Protein AF-A0A959AAG6-F1 (afdb_monomer_lite)

pLDDT: mean 92.72, std 10.82, range [40.94, 98.12]

Structure (mmCIF, N/CA/C/O backbone):
data_AF-A0A959AAG6-F1
#
_entry.id   AF-A0A959AAG6-F1
#
loop_
_atom_site.group_PDB
_atom_site.id
_atom_site.type_symbol
_atom_site.label_atom_id
_atom_site.label_alt_id
_atom_site.label_comp_id
_atom_site.label_asym_id
_atom_site.label_entity_id
_atom_site.label_seq_id
_atom_site.pdbx_PDB_ins_code
_atom_site.Cartn_x
_atom_site.Cartn_y
_atom_site.Cartn_z
_atom_site.occupancy
_atom_site.B_iso_or_equiv
_atom_site.auth_seq_id
_atom_site.auth_comp_id
_atom_site.auth_asym_id
_atom_site.auth_atom_id
_atom_site.pdbx_PDB_model_num
ATOM 1 N N . MET A 1 1 ? 21.738 10.899 -14.653 1.00 40.94 1 MET A N 1
ATOM 2 C CA . MET A 1 1 ? 20.458 11.449 -14.157 1.00 40.94 1 MET A CA 1
ATOM 3 C C . MET A 1 1 ? 19.949 10.498 -13.088 1.00 40.94 1 MET A C 1
ATOM 5 O O . MET A 1 1 ? 19.958 9.306 -13.373 1.00 40.94 1 MET A O 1
ATOM 9 N N . PRO A 1 2 ? 19.590 10.939 -11.870 1.00 47.88 2 PRO A N 1
ATOM 10 C CA . PRO A 1 2 ? 18.927 10.055 -10.924 1.00 47.88 2 PRO A CA 1
ATOM 11 C C . PRO A 1 2 ? 17.605 9.605 -11.553 1.00 47.88 2 PRO A C 1
ATOM 13 O O . PRO A 1 2 ? 16.714 10.410 -11.798 1.00 47.88 2 PRO A O 1
ATOM 16 N N . HIS A 1 3 ? 17.596 8.321 -11.889 1.00 66.50 3 HIS A N 1
ATOM 17 C CA . HIS A 1 3 ? 16.542 7.471 -12.420 1.00 66.50 3 HIS A CA 1
ATOM 18 C C . HIS A 1 3 ? 15.127 7.873 -11.967 1.00 66.50 3 HIS A C 1
ATOM 20 O O . HIS A 1 3 ? 14.897 8.025 -10.768 1.00 66.50 3 HIS A O 1
ATOM 26 N N . LYS A 1 4 ? 14.182 8.024 -12.914 1.00 83.06 4 LYS A N 1
ATOM 27 C CA . LYS A 1 4 ? 12.746 8.328 -12.689 1.00 83.06 4 LYS A CA 1
ATOM 28 C C . LYS A 1 4 ? 12.162 7.466 -11.560 1.00 83.06 4 LYS A C 1
ATOM 30 O O . LYS A 1 4 ? 11.449 7.961 -10.689 1.00 83.06 4 LYS A O 1
ATOM 35 N N . LEU A 1 5 ? 12.585 6.203 -11.505 1.00 90.31 5 LEU A N 1
ATOM 36 C CA . LEU A 1 5 ? 12.285 5.267 -10.429 1.00 90.31 5 LEU A CA 1
ATOM 37 C C . LEU A 1 5 ? 12.695 5.756 -9.032 1.00 90.31 5 LEU A C 1
ATOM 39 O O . LEU A 1 5 ? 11.919 5.631 -8.092 1.00 90.31 5 LEU A O 1
ATOM 43 N N . THR A 1 6 ? 13.900 6.297 -8.860 1.00 91.44 6 THR A N 1
ATOM 44 C CA . THR A 1 6 ? 14.379 6.779 -7.556 1.00 91.44 6 THR A CA 1
ATOM 45 C C . THR A 1 6 ? 13.531 7.944 -7.056 1.00 91.44 6 THR A C 1
ATOM 47 O O . THR A 1 6 ? 13.165 7.964 -5.884 1.00 91.44 6 THR A O 1
ATOM 50 N N . GLN A 1 7 ? 13.182 8.884 -7.940 1.00 90.38 7 GLN A N 1
ATOM 51 C CA . GLN A 1 7 ? 12.317 10.014 -7.591 1.00 90.38 7 GLN A CA 1
ATOM 52 C C . GLN A 1 7 ? 10.919 9.540 -7.183 1.00 90.38 7 GLN A C 1
ATOM 54 O O . GLN A 1 7 ? 10.417 9.966 -6.145 1.00 90.38 7 GLN A O 1
ATOM 59 N N . LEU A 1 8 ? 10.340 8.595 -7.932 1.00 91.81 8 LEU A N 1
ATOM 60 C CA . LEU A 1 8 ? 9.060 7.976 -7.586 1.00 91.81 8 LEU A CA 1
ATOM 61 C C . LEU A 1 8 ? 9.125 7.261 -6.228 1.00 91.81 8 LEU A C 1
ATOM 63 O O . LEU A 1 8 ? 8.278 7.480 -5.369 1.00 91.81 8 LEU A O 1
ATOM 67 N N . LYS A 1 9 ? 10.153 6.435 -5.987 1.00 94.19 9 LYS A N 1
ATOM 68 C CA . LYS A 1 9 ? 10.310 5.721 -4.707 1.00 94.19 9 LYS A CA 1
ATOM 69 C C . LYS A 1 9 ? 10.359 6.681 -3.518 1.00 94.19 9 LYS A C 1
ATOM 71 O O . LYS A 1 9 ? 9.825 6.348 -2.465 1.00 94.19 9 LYS A O 1
ATOM 76 N N . VAL A 1 10 ? 11.019 7.831 -3.665 1.00 94.00 10 VAL A N 1
ATOM 77 C CA . VAL A 1 10 ? 11.093 8.854 -2.612 1.00 94.00 10 VAL A CA 1
ATOM 78 C C . VAL A 1 10 ? 9.740 9.537 -2.427 1.00 94.00 10 VAL A C 1
ATOM 80 O O . VAL A 1 10 ? 9.229 9.524 -1.309 1.00 94.00 10 VAL A O 1
ATOM 83 N N . SER A 1 11 ? 9.120 10.043 -3.500 1.00 93.25 11 SER A N 1
ATOM 84 C CA . SER A 1 11 ? 7.862 10.797 -3.388 1.00 93.25 11 SER A CA 1
ATOM 85 C C . SER A 1 11 ? 6.731 9.959 -2.791 1.00 93.25 11 SER A C 1
ATOM 87 O O . SER A 1 11 ? 5.993 10.428 -1.928 1.00 93.25 11 SER A O 1
ATOM 89 N N . ILE A 1 12 ? 6.628 8.686 -3.180 1.00 94.38 12 ILE A N 1
ATOM 90 C CA . ILE A 1 12 ? 5.609 7.780 -2.649 1.00 94.38 12 ILE A CA 1
ATOM 91 C C . ILE A 1 12 ? 5.855 7.478 -1.168 1.00 94.38 12 ILE A C 1
ATOM 93 O O . ILE A 1 12 ? 4.901 7.389 -0.398 1.00 94.38 12 ILE A O 1
ATOM 97 N N . LYS A 1 13 ? 7.114 7.330 -0.738 1.00 93.69 13 LYS A N 1
ATOM 98 C CA . LYS A 1 13 ? 7.435 7.110 0.682 1.00 93.69 13 LYS A CA 1
ATOM 99 C C . LYS A 1 13 ? 7.106 8.323 1.541 1.00 93.69 13 LYS A C 1
ATOM 101 O O . LYS A 1 13 ? 6.602 8.143 2.642 1.00 93.69 13 LYS A O 1
ATOM 106 N N . GLU A 1 14 ? 7.360 9.531 1.050 1.00 93.56 14 GLU A N 1
ATOM 107 C CA . GLU A 1 14 ? 6.945 10.763 1.732 1.00 93.56 14 GLU A CA 1
ATOM 108 C C . GLU A 1 14 ? 5.419 10.840 1.835 1.00 93.56 14 GLU A C 1
ATOM 110 O O . GLU A 1 14 ? 4.875 11.166 2.890 1.00 93.56 14 GLU A O 1
ATOM 115 N N . LEU A 1 15 ? 4.721 10.454 0.765 1.00 93.94 15 LEU A N 1
ATOM 116 C CA . LEU A 1 15 ? 3.267 10.442 0.730 1.00 93.94 15 LEU A CA 1
ATOM 117 C C . LEU A 1 15 ? 2.678 9.426 1.715 1.00 93.94 15 LEU A C 1
ATOM 119 O O . LEU A 1 15 ? 1.770 9.785 2.459 1.00 93.94 15 LEU A O 1
ATOM 123 N N . LEU A 1 16 ? 3.253 8.219 1.803 1.00 92.94 16 LEU A N 1
ATOM 124 C CA . LEU A 1 16 ? 2.842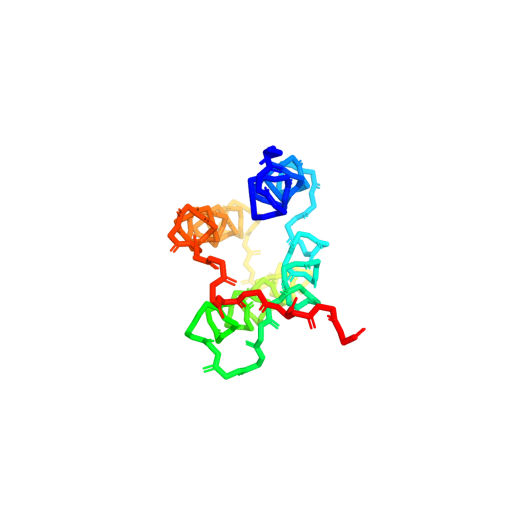 7.151 2.727 1.00 92.94 16 LEU A CA 1
ATOM 125 C C . LEU A 1 16 ? 2.805 7.587 4.196 1.00 92.94 16 LEU A C 1
ATOM 127 O O . LEU A 1 16 ? 1.977 7.081 4.947 1.00 92.94 16 LEU A O 1
ATOM 131 N N . VAL A 1 17 ? 3.685 8.506 4.607 1.00 89.00 17 VAL A N 1
ATOM 132 C CA . VAL A 1 17 ? 3.728 9.018 5.990 1.00 89.00 17 VAL A CA 1
ATOM 133 C C . VAL A 1 17 ? 2.469 9.820 6.331 1.00 89.00 17 VAL A C 1
ATOM 135 O O . VAL A 1 17 ? 2.054 9.852 7.485 1.00 89.00 17 VAL A O 1
ATOM 138 N N . SER A 1 18 ? 1.868 10.472 5.335 1.00 89.94 18 SER A N 1
ATOM 139 C CA . SER A 1 18 ? 0.730 11.377 5.528 1.00 89.94 18 SER A CA 1
ATOM 140 C C . SER A 1 18 ? -0.602 10.806 5.044 1.00 89.94 18 SER A C 1
ATOM 142 O O . SER A 1 18 ? -1.635 11.085 5.647 1.00 89.94 18 SER A O 1
ATOM 144 N N . ASP A 1 19 ? -0.587 10.022 3.965 1.00 94.00 19 ASP A N 1
ATOM 145 C CA . ASP A 1 19 ? -1.781 9.551 3.271 1.00 94.00 19 ASP A CA 1
ATOM 146 C C . ASP A 1 19 ? -1.484 8.256 2.490 1.00 94.00 19 ASP A C 1
ATOM 148 O O . ASP A 1 19 ? -0.967 8.265 1.366 1.00 94.00 19 ASP A O 1
ATOM 152 N N . LEU A 1 20 ? -1.825 7.119 3.105 1.00 94.44 20 LEU A N 1
ATOM 153 C CA . LEU A 1 20 ? -1.679 5.791 2.502 1.00 94.44 20 LEU A CA 1
ATOM 154 C C . LEU A 1 20 ? -2.502 5.648 1.217 1.00 94.44 20 LEU A C 1
ATOM 156 O O . LEU A 1 20 ? -2.023 5.071 0.242 1.00 94.44 20 LEU A O 1
ATOM 160 N N . GLU A 1 21 ? -3.736 6.149 1.201 1.00 94.69 21 GLU A N 1
ATOM 161 C CA . GLU A 1 21 ? -4.637 5.973 0.063 1.00 94.69 21 GLU A CA 1
ATOM 162 C C . GLU A 1 21 ? -4.113 6.739 -1.155 1.00 94.69 21 GLU A C 1
ATOM 164 O O . GLU A 1 21 ? -3.976 6.172 -2.243 1.00 94.69 21 GLU A O 1
ATOM 169 N N . LYS A 1 22 ? -3.703 7.993 -0.959 1.00 95.19 22 LYS A N 1
ATOM 170 C CA . LYS A 1 22 ? -3.106 8.806 -2.020 1.00 95.19 22 LYS A CA 1
ATOM 171 C C . LYS A 1 22 ? -1.785 8.220 -2.523 1.00 95.19 22 LYS A C 1
ATOM 173 O O . LYS A 1 22 ? -1.532 8.247 -3.728 1.00 95.19 22 LYS A O 1
ATOM 178 N N . AL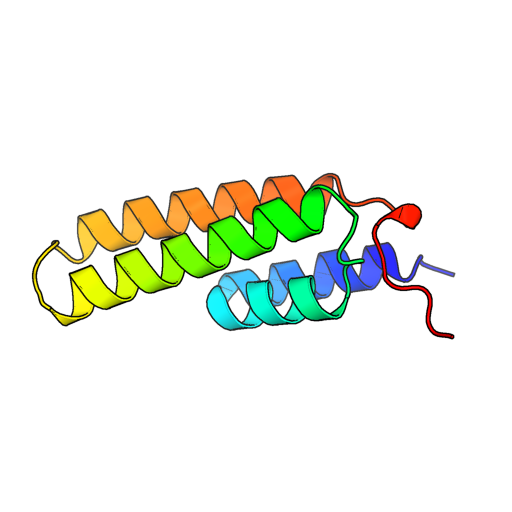A A 1 23 ? -0.964 7.652 -1.638 1.00 96.31 23 ALA A N 1
ATOM 179 C CA . ALA A 1 23 ? 0.265 6.963 -2.031 1.00 96.31 23 ALA A CA 1
ATOM 180 C C . ALA A 1 23 ? -0.006 5.743 -2.920 1.00 96.31 23 ALA A C 1
ATOM 182 O O . ALA A 1 23 ? 0.658 5.553 -3.940 1.00 96.31 23 ALA A O 1
ATOM 183 N N . LEU A 1 24 ? -1.014 4.945 -2.569 1.00 97.00 24 LEU A N 1
ATOM 184 C CA . LEU A 1 24 ? -1.422 3.783 -3.347 1.00 97.00 24 LEU A CA 1
ATOM 185 C C . LEU A 1 24 ? -1.979 4.164 -4.727 1.00 97.00 24 LEU A C 1
ATOM 187 O O . LEU A 1 24 ? -1.606 3.541 -5.721 1.00 97.00 24 LEU A O 1
ATOM 191 N N . TYR A 1 25 ? -2.824 5.198 -4.820 1.00 96.50 25 TYR A N 1
ATOM 192 C CA . TYR A 1 25 ? -3.307 5.686 -6.118 1.00 96.50 25 TYR A CA 1
ATOM 193 C C . TYR A 1 25 ? -2.167 6.213 -6.988 1.00 96.50 25 TYR A C 1
ATOM 195 O O . TYR A 1 25 ? -2.080 5.849 -8.158 1.00 96.50 25 TYR A O 1
ATOM 203 N N . SER A 1 26 ? -1.252 6.993 -6.411 1.00 95.12 26 SER A N 1
ATOM 204 C CA . SER A 1 26 ? -0.106 7.514 -7.153 1.00 95.12 26 SER A CA 1
ATOM 205 C C . SER A 1 26 ? 0.804 6.390 -7.669 1.00 95.12 26 SER A C 1
ATOM 207 O O . SER A 1 26 ? 1.247 6.443 -8.815 1.00 95.12 26 SER A O 1
ATOM 209 N N . LEU A 1 27 ? 1.027 5.324 -6.889 1.00 95.12 27 LEU A N 1
ATOM 210 C CA . LEU A 1 27 ? 1.725 4.129 -7.377 1.00 95.12 27 LEU A CA 1
ATOM 211 C C . LEU A 1 27 ? 0.981 3.462 -8.532 1.00 95.12 27 LEU A C 1
ATOM 213 O O . LEU A 1 27 ? 1.584 3.190 -9.566 1.00 95.12 27 LEU A O 1
ATOM 217 N N . LYS A 1 28 ? -0.323 3.222 -8.377 1.00 95.50 28 LYS A N 1
ATOM 218 C CA . LYS A 1 28 ? -1.159 2.604 -9.413 1.00 95.50 28 LYS A CA 1
ATOM 219 C C . LYS A 1 28 ? -1.079 3.364 -10.742 1.00 95.50 28 LYS A C 1
ATOM 221 O O . LYS A 1 28 ? -1.025 2.736 -11.791 1.00 95.50 28 LYS A O 1
ATOM 226 N N . GLU A 1 29 ? -1.050 4.694 -10.706 1.00 94.88 29 GLU A N 1
ATOM 227 C CA . GLU A 1 29 ? -0.956 5.548 -11.899 1.00 94.88 29 GLU A CA 1
ATOM 228 C C . GLU A 1 29 ? 0.421 5.520 -12.580 1.00 94.88 29 GLU A C 1
ATOM 230 O O . GLU A 1 29 ? 0.524 5.883 -13.747 1.00 94.88 29 GLU A O 1
ATOM 235 N N . ASN A 1 30 ? 1.474 5.095 -11.875 1.00 94.50 30 ASN A N 1
ATOM 236 C CA . ASN A 1 30 ? 2.846 5.058 -12.391 1.00 94.50 30 ASN A CA 1
ATOM 237 C C . ASN A 1 30 ? 3.331 3.641 -12.746 1.00 94.50 30 ASN A C 1
ATOM 239 O O . ASN A 1 30 ? 4.390 3.496 -13.360 1.00 94.50 30 ASN A O 1
ATOM 243 N N . LEU A 1 31 ? 2.590 2.600 -12.364 1.00 95.00 31 LEU A N 1
ATOM 244 C CA . LEU A 1 31 ? 2.937 1.199 -12.601 1.00 95.00 31 LEU A CA 1
ATOM 245 C C . LEU A 1 31 ? 2.202 0.635 -13.813 1.00 95.00 31 LEU A C 1
ATOM 247 O O . LEU A 1 31 ? 1.045 0.967 -14.072 1.00 95.00 31 LEU A O 1
ATOM 251 N N . ARG A 1 32 ? 2.862 -0.263 -14.546 1.00 94.94 32 ARG A N 1
ATOM 252 C CA . ARG A 1 32 ? 2.211 -0.962 -15.656 1.00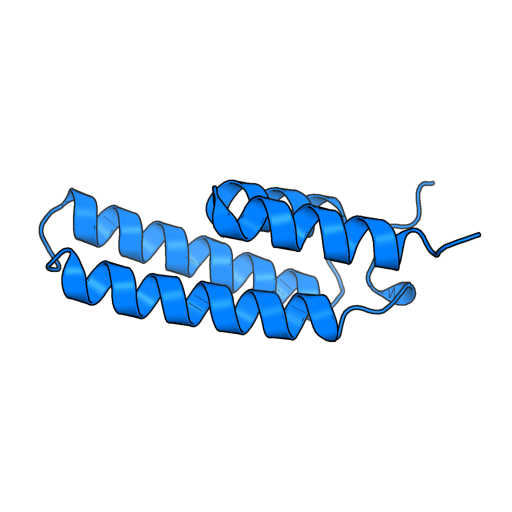 94.94 32 ARG A CA 1
ATOM 253 C C . ARG A 1 32 ? 1.144 -1.929 -15.128 1.00 94.94 32 ARG A C 1
ATOM 255 O O . ARG A 1 32 ? 1.440 -2.677 -14.200 1.00 94.94 32 ARG A O 1
ATOM 262 N N . PRO A 1 33 ? -0.041 -2.013 -15.755 1.00 95.19 33 PRO A N 1
ATOM 263 C CA . PRO A 1 33 ? -1.100 -2.926 -15.316 1.00 95.19 33 PRO A CA 1
ATOM 264 C C . PRO A 1 33 ? -0.750 -4.419 -15.368 1.00 95.19 33 PRO A C 1
ATOM 266 O O . PRO A 1 33 ? -1.465 -5.224 -14.789 1.00 95.19 33 PRO A O 1
ATOM 269 N N . ASP A 1 34 ? 0.299 -4.799 -16.100 1.00 93.75 34 ASP A N 1
ATOM 270 C CA . ASP A 1 34 ? 0.726 -6.186 -16.302 1.00 93.75 34 ASP A CA 1
ATOM 271 C C . ASP A 1 34 ? 1.882 -6.614 -15.376 1.00 93.75 34 ASP A C 1
ATOM 273 O O . ASP A 1 34 ? 2.427 -7.706 -15.544 1.00 93.75 34 ASP A O 1
ATOM 277 N N . CYS A 1 35 ? 2.304 -5.765 -14.429 1.00 94.62 35 CYS A N 1
ATOM 278 C CA . CYS A 1 35 ? 3.396 -6.079 -13.508 1.00 94.62 35 CYS A CA 1
ATOM 279 C C . CYS A 1 35 ? 2.875 -6.541 -12.137 1.00 94.62 35 CYS A C 1
ATOM 281 O O . CYS A 1 35 ? 1.883 -6.035 -11.622 1.00 94.62 35 CYS A O 1
ATOM 283 N N . ALA A 1 36 ? 3.601 -7.461 -11.493 1.00 95.50 36 ALA A N 1
ATOM 284 C CA . ALA A 1 36 ? 3.210 -8.002 -10.186 1.00 95.50 36 ALA A CA 1
ATOM 285 C C . ALA A 1 36 ? 3.081 -6.918 -9.100 1.00 95.50 36 ALA A C 1
ATOM 287 O O . ALA A 1 36 ? 2.255 -7.027 -8.199 1.00 95.50 36 ALA A O 1
ATOM 288 N N . ALA A 1 37 ? 3.877 -5.847 -9.189 1.00 96.06 37 ALA A N 1
ATOM 289 C CA . ALA A 1 37 ? 3.764 -4.733 -8.258 1.00 96.06 37 ALA A CA 1
ATOM 290 C C . ALA A 1 37 ? 2.409 -4.023 -8.377 1.00 96.06 37 ALA A C 1
ATOM 292 O O . ALA A 1 37 ? 1.864 -3.607 -7.362 1.00 96.06 37 ALA A O 1
ATOM 293 N N . PHE A 1 38 ? 1.843 -3.905 -9.581 1.00 96.81 38 PHE A N 1
ATOM 294 C CA . PHE A 1 38 ? 0.526 -3.306 -9.775 1.00 96.81 38 PHE A CA 1
ATOM 295 C C . PHE A 1 38 ? -0.557 -4.115 -9.056 1.00 96.81 38 PHE A C 1
ATOM 297 O O . PHE A 1 38 ? -1.345 -3.534 -8.310 1.00 96.81 38 PHE A O 1
ATOM 304 N N . ASP A 1 39 ? -0.542 -5.442 -9.194 1.00 96.62 39 ASP A N 1
ATOM 305 C CA . ASP A 1 39 ? -1.487 -6.332 -8.509 1.00 96.62 39 ASP A CA 1
ATOM 306 C C . ASP A 1 39 ? -1.417 -6.176 -6.981 1.00 96.62 39 ASP A C 1
ATOM 308 O O . ASP A 1 39 ? -2.446 -6.016 -6.319 1.00 96.62 39 ASP A O 1
ATOM 312 N N . GLU A 1 40 ? -0.209 -6.126 -6.414 1.00 96.88 40 GLU A N 1
ATOM 313 C CA . GLU A 1 40 ? 0.001 -5.902 -4.975 1.00 96.88 40 GLU A CA 1
ATOM 314 C C . GLU A 1 40 ? -0.555 -4.546 -4.502 1.00 96.88 40 GLU A C 1
ATOM 316 O O . GLU A 1 40 ? -1.139 -4.437 -3.415 1.00 96.88 40 GLU A O 1
ATOM 321 N N . ILE A 1 41 ? -0.432 -3.498 -5.325 1.00 97.31 41 ILE A N 1
ATOM 322 C CA . ILE A 1 41 ? -1.002 -2.177 -5.031 1.00 97.31 41 ILE A CA 1
ATOM 323 C C . ILE A 1 41 ? -2.531 -2.192 -5.100 1.00 97.31 41 ILE A C 1
ATOM 325 O O . ILE A 1 41 ? -3.176 -1.600 -4.230 1.00 97.31 41 ILE A O 1
ATOM 329 N N . ILE A 1 42 ? -3.133 -2.905 -6.056 1.00 97.75 42 ILE A N 1
ATOM 330 C CA . ILE A 1 42 ? -4.592 -3.082 -6.117 1.00 97.75 42 ILE A CA 1
ATOM 331 C C . ILE A 1 42 ? -5.104 -3.820 -4.876 1.00 97.75 42 ILE A C 1
ATOM 333 O O . ILE A 1 42 ? -6.040 -3.350 -4.224 1.00 97.75 42 ILE A O 1
ATOM 337 N N . ILE A 1 43 ? -4.456 -4.918 -4.485 1.00 97.38 43 ILE A N 1
ATOM 338 C CA . ILE A 1 43 ? -4.815 -5.670 -3.274 1.00 97.38 43 ILE A CA 1
ATOM 339 C C . ILE A 1 43 ? -4.700 -4.777 -2.033 1.00 97.38 43 ILE A C 1
ATOM 341 O O . ILE A 1 43 ? -5.584 -4.784 -1.169 1.00 97.38 43 ILE A O 1
ATOM 345 N N . SER A 1 44 ? -3.639 -3.974 -1.943 1.00 97.88 44 SER A N 1
ATOM 346 C CA . SER A 1 44 ? -3.431 -3.035 -0.839 1.00 97.88 44 SER A CA 1
ATOM 347 C C . SER A 1 44 ? -4.531 -1.970 -0.773 1.00 97.88 44 SER A C 1
ATOM 349 O O . SER A 1 44 ? -5.065 -1.729 0.309 1.00 97.88 44 SER A O 1
ATOM 351 N N . LEU A 1 45 ? -4.951 -1.401 -1.912 1.00 97.56 45 LEU A N 1
ATOM 352 C CA . LEU A 1 45 ? -6.090 -0.471 -1.994 1.00 97.56 45 LEU A CA 1
ATOM 353 C C . LEU A 1 45 ? -7.380 -1.105 -1.477 1.00 97.56 45 LEU A C 1
ATOM 355 O O . LEU A 1 45 ? -8.071 -0.538 -0.629 1.00 97.56 45 LEU A O 1
ATOM 359 N N . GLU A 1 46 ? -7.708 -2.305 -1.951 1.00 97.56 46 GLU A N 1
ATOM 360 C CA . GLU A 1 46 ? -8.920 -3.002 -1.526 1.00 97.56 46 GLU A CA 1
ATOM 361 C C . GLU A 1 46 ? -8.919 -3.328 -0.033 1.00 97.56 46 GLU A C 1
ATOM 363 O O . GLU A 1 46 ? -9.971 -3.298 0.614 1.00 97.56 46 GLU A O 1
ATOM 368 N N . ARG A 1 47 ? -7.758 -3.684 0.526 1.00 97.69 47 ARG A N 1
ATOM 369 C CA . ARG A 1 47 ? -7.615 -3.957 1.959 1.00 97.69 47 ARG A CA 1
ATOM 370 C C . ARG A 1 47 ? -7.780 -2.680 2.776 1.00 97.69 47 ARG A C 1
ATOM 372 O O . ARG A 1 47 ? -8.570 -2.696 3.719 1.00 97.69 47 ARG A O 1
ATOM 379 N N . THR A 1 48 ?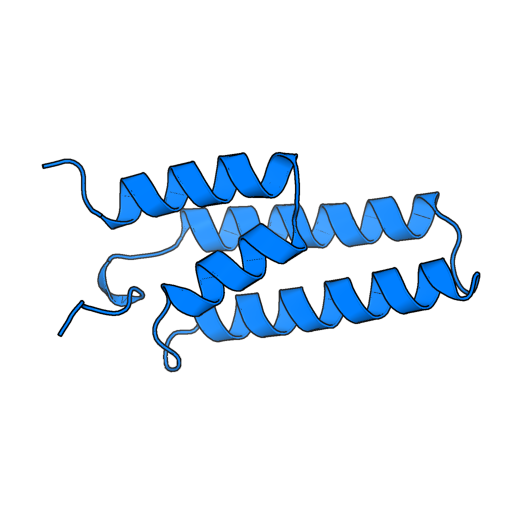 -7.132 -1.585 2.381 1.00 97.62 48 THR A N 1
ATOM 380 C CA . THR A 1 48 ? -7.288 -0.265 3.013 1.00 97.62 48 THR A CA 1
ATOM 381 C C . THR A 1 48 ? -8.756 0.160 3.029 1.00 97.62 48 THR A C 1
ATOM 383 O O . THR A 1 48 ? -9.305 0.462 4.088 1.00 97.62 48 THR A O 1
ATOM 386 N N . ASN A 1 49 ? -9.445 0.057 1.888 1.00 97.19 49 ASN A N 1
ATOM 387 C CA . ASN A 1 49 ? -10.865 0.396 1.772 1.00 97.19 49 ASN A CA 1
ATOM 388 C C . ASN A 1 49 ? -11.759 -0.467 2.671 1.00 97.19 49 ASN A C 1
ATOM 390 O O . ASN A 1 49 ? -12.691 0.038 3.302 1.00 97.19 49 ASN A O 1
ATOM 394 N N . ARG A 1 50 ? -11.482 -1.773 2.760 1.00 97.75 50 ARG A N 1
ATOM 395 C CA . ARG A 1 50 ? -12.219 -2.688 3.644 1.00 97.75 50 ARG A CA 1
ATOM 396 C C . ARG A 1 50 ? -12.024 -2.343 5.119 1.00 97.75 50 ARG A C 1
ATOM 398 O O . ARG A 1 50 ? -13.015 -2.304 5.846 1.00 97.75 50 ARG A O 1
ATOM 405 N N . ILE A 1 51 ? -10.789 -2.070 5.542 1.00 97.94 51 ILE A N 1
ATOM 406 C CA . ILE A 1 51 ? -10.467 -1.705 6.930 1.00 97.94 51 ILE A CA 1
ATOM 407 C C . ILE A 1 51 ? -11.131 -0.377 7.292 1.00 97.94 51 ILE A C 1
ATOM 409 O O . ILE A 1 51 ? -11.864 -0.318 8.277 1.00 97.94 51 ILE A O 1
ATOM 413 N N . ASN A 1 52 ? -10.972 0.651 6.456 1.00 96.94 52 ASN A N 1
ATOM 414 C CA . ASN A 1 52 ? -11.577 1.964 6.682 1.00 96.94 52 ASN A CA 1
ATOM 415 C C . ASN A 1 52 ? -13.103 1.871 6.774 1.00 96.94 52 ASN A C 1
ATOM 417 O O . ASN A 1 52 ? -13.709 2.435 7.683 1.00 96.94 52 ASN A O 1
ATOM 421 N N . LYS A 1 53 ? -13.738 1.088 5.895 1.00 98.00 53 LYS A N 1
ATOM 422 C CA . LYS A 1 53 ? -15.187 0.856 5.942 1.00 98.00 53 LYS A CA 1
ATOM 423 C C . LYS A 1 53 ? -15.621 0.109 7.205 1.00 98.00 53 LYS A C 1
ATOM 425 O O . LYS A 1 53 ? -16.688 0.405 7.738 1.00 98.00 53 LYS A O 1
ATOM 430 N N . ALA A 1 54 ? -14.846 -0.869 7.673 1.00 98.06 54 ALA A N 1
ATOM 431 C CA . ALA A 1 54 ? -15.138 -1.583 8.914 1.00 98.06 54 ALA A CA 1
ATOM 432 C C . ALA A 1 54 ? -15.009 -0.659 10.135 1.00 98.06 54 ALA A C 1
ATOM 434 O O . ALA A 1 54 ? -15.905 -0.644 10.978 1.00 98.06 54 ALA A O 1
ATOM 435 N N . LEU A 1 55 ? -13.956 0.161 10.176 1.00 97.75 55 LEU A N 1
ATOM 436 C CA . LEU A 1 55 ? -13.720 1.159 11.218 1.00 97.75 55 LEU A CA 1
ATOM 437 C C . LEU A 1 55 ? -14.841 2.207 11.264 1.00 97.75 55 LEU A C 1
ATOM 439 O O . LEU A 1 55 ? -15.424 2.435 12.318 1.00 97.75 55 LEU A O 1
ATOM 443 N N . GLN A 1 56 ? -15.205 2.792 10.119 1.00 97.38 56 GLN A N 1
ATOM 444 C CA . GLN A 1 56 ? -16.284 3.788 10.017 1.00 97.38 56 GLN A CA 1
ATOM 445 C C . GLN A 1 56 ? -17.643 3.243 10.470 1.00 97.38 56 GLN A C 1
ATOM 447 O O . GLN A 1 56 ? -18.477 3.987 10.978 1.00 97.38 56 GLN A O 1
ATOM 452 N N . LYS A 1 57 ? -17.874 1.940 10.290 1.00 98.06 57 LYS A N 1
ATOM 453 C CA . LYS A 1 57 ? -19.084 1.254 10.755 1.00 98.06 57 LYS A CA 1
ATOM 454 C C . LYS A 1 57 ? -19.018 0.822 12.224 1.00 98.06 57 LYS A C 1
ATOM 456 O O . LYS A 1 57 ? -19.981 0.233 12.704 1.00 98.06 57 LYS A O 1
ATOM 461 N N . GLY A 1 58 ? -17.898 1.050 12.912 1.00 97.19 58 GLY A N 1
ATOM 462 C CA . GLY A 1 58 ? -17.674 0.586 14.282 1.00 97.19 58 GLY A CA 1
ATOM 463 C C . GLY A 1 58 ? -17.584 -0.938 14.413 1.00 97.19 58 GLY A C 1
ATOM 464 O O . GLY A 1 58 ? -17.794 -1.465 15.499 1.00 97.19 58 GLY A O 1
ATOM 465 N N . LEU A 1 59 ? -17.302 -1.658 13.318 1.00 98.12 59 LEU A N 1
ATOM 466 C CA . LEU A 1 59 ? -17.170 -3.122 13.328 1.00 98.12 59 LEU A CA 1
ATOM 467 C C . LEU A 1 59 ? -15.841 -3.582 13.930 1.00 98.12 59 LEU A C 1
ATOM 469 O O . LEU A 1 59 ? -15.732 -4.730 14.351 1.00 98.12 59 LEU A O 1
ATOM 473 N N . ILE A 1 60 ? -14.841 -2.700 13.936 1.00 97.69 60 ILE A N 1
ATOM 474 C CA . ILE A 1 60 ? -13.536 -2.933 14.548 1.00 97.69 60 ILE A CA 1
ATOM 475 C C . ILE A 1 60 ? -13.118 -1.709 15.376 1.00 97.69 60 ILE A C 1
ATOM 477 O O . ILE A 1 60 ? -13.433 -0.577 14.989 1.00 97.69 60 ILE A O 1
ATOM 481 N N . PRO A 1 61 ? -12.403 -1.906 16.496 1.00 98.00 61 PRO A N 1
ATOM 482 C CA . PRO A 1 61 ? -11.764 -0.827 17.238 1.00 98.00 61 PRO A CA 1
ATOM 483 C C . PRO A 1 61 ? -10.707 -0.091 16.406 1.00 98.00 61 PRO A C 1
ATOM 485 O O . PRO A 1 61 ? -10.061 -0.671 15.532 1.00 98.00 61 PRO A O 1
ATOM 488 N N . PHE A 1 62 ? -10.466 1.179 16.743 1.00 97.50 62 PHE A N 1
ATOM 489 C CA . PHE A 1 62 ? -9.420 1.989 16.108 1.00 97.50 62 PHE A CA 1
ATOM 490 C C . PHE A 1 62 ? -8.029 1.350 16.213 1.00 97.50 62 PHE A C 1
ATOM 492 O O . PHE A 1 62 ? -7.296 1.329 15.233 1.00 97.50 62 PHE A O 1
ATOM 499 N N . HIS A 1 63 ? -7.684 0.793 17.378 1.00 97.50 63 HIS A N 1
ATOM 500 C CA . HIS A 1 63 ? -6.382 0.160 17.595 1.00 97.50 63 HIS A CA 1
ATOM 501 C C . HIS A 1 63 ? -6.130 -1.013 16.634 1.00 97.50 63 HIS A C 1
ATOM 503 O O . HIS A 1 63 ? -5.054 -1.115 16.050 1.00 97.50 63 HIS A O 1
ATOM 509 N N . ASP A 1 64 ? -7.142 -1.852 16.409 1.00 97.81 64 ASP A N 1
ATOM 510 C CA . ASP A 1 64 ? -7.038 -2.987 15.490 1.00 97.81 64 ASP A CA 1
ATOM 511 C C . ASP A 1 64 ? -6.921 -2.507 14.039 1.00 97.81 64 ASP A C 1
ATOM 513 O O . ASP A 1 64 ? -6.125 -3.039 13.264 1.00 97.81 64 ASP A O 1
ATOM 517 N N . ALA A 1 65 ? -7.679 -1.468 13.672 1.00 97.69 65 ALA A N 1
ATOM 518 C CA . ALA A 1 65 ? -7.574 -0.845 12.358 1.00 97.69 65 ALA A CA 1
ATOM 519 C C . ALA A 1 65 ? -6.168 -0.273 12.112 1.00 97.69 65 ALA A C 1
ATOM 521 O O . ALA A 1 65 ? -5.603 -0.511 11.048 1.00 97.69 65 ALA A O 1
ATOM 522 N N . ASP A 1 66 ? -5.583 0.413 13.096 1.00 96.81 66 ASP A N 1
ATOM 523 C CA . ASP A 1 66 ? -4.233 0.981 13.016 1.00 96.81 66 ASP A CA 1
ATOM 524 C C . ASP A 1 66 ? -3.162 -0.104 12.811 1.00 96.81 66 ASP A C 1
ATOM 526 O O . ASP A 1 66 ? -2.323 0.008 11.917 1.00 96.81 66 ASP A O 1
ATOM 530 N N . ILE A 1 67 ? -3.236 -1.219 13.549 1.00 97.25 67 ILE A N 1
ATOM 531 C CA . ILE A 1 67 ? -2.335 -2.367 13.349 1.00 97.25 67 ILE A CA 1
ATOM 532 C C . ILE A 1 67 ? -2.450 -2.906 11.916 1.00 97.25 67 ILE A C 1
ATOM 534 O O . ILE A 1 67 ? -1.435 -3.134 11.251 1.00 97.25 67 ILE A O 1
ATOM 538 N N . LEU A 1 68 ? -3.675 -3.108 11.424 1.00 97.56 68 LEU A N 1
ATOM 539 C CA . LEU A 1 68 ? -3.915 -3.646 10.083 1.00 97.56 68 LEU A CA 1
ATOM 540 C C . LEU A 1 68 ? -3.447 -2.686 8.979 1.00 97.56 68 LEU A C 1
ATOM 542 O O . LEU A 1 68 ? -2.878 -3.135 7.982 1.00 97.56 68 LEU A O 1
ATOM 546 N N . LEU A 1 69 ? -3.648 -1.378 9.149 1.00 96.69 69 LEU A N 1
ATOM 547 C CA . LEU A 1 69 ? -3.167 -0.360 8.212 1.00 96.69 69 LEU A CA 1
ATOM 548 C C . LEU A 1 69 ? -1.635 -0.294 8.208 1.00 96.69 69 LEU A C 1
ATOM 550 O O . LEU A 1 69 ? -1.035 -0.276 7.135 1.00 96.69 69 LEU A O 1
ATOM 554 N N . ASN A 1 70 ? -0.986 -0.373 9.371 1.00 95.75 70 ASN A N 1
ATOM 555 C CA . ASN A 1 70 ? 0.475 -0.422 9.468 1.00 95.75 70 ASN A CA 1
ATOM 556 C C . ASN A 1 70 ? 1.072 -1.666 8.786 1.00 95.75 70 ASN A C 1
ATOM 558 O O . ASN A 1 70 ? 2.134 -1.590 8.164 1.00 95.75 70 ASN A O 1
ATOM 562 N N . GLN A 1 71 ? 0.384 -2.812 8.820 1.00 96.56 71 GLN A N 1
ATOM 563 C CA . GLN A 1 71 ? 0.790 -3.987 8.038 1.00 96.56 71 GLN A CA 1
ATOM 564 C C . GLN A 1 71 ? 0.746 -3.721 6.526 1.00 96.56 71 GLN A C 1
ATOM 566 O O . GLN A 1 71 ? 1.640 -4.167 5.803 1.00 96.56 71 GLN A O 1
ATOM 571 N N . ILE A 1 72 ? -0.261 -2.981 6.048 1.00 96.94 72 ILE A N 1
ATOM 572 C CA . ILE A 1 72 ? -0.350 -2.575 4.639 1.00 96.94 72 ILE A CA 1
ATOM 573 C C . ILE A 1 72 ? 0.791 -1.618 4.302 1.00 96.94 72 ILE A C 1
ATOM 575 O O . ILE A 1 72 ? 1.499 -1.864 3.332 1.00 96.94 72 ILE A O 1
ATOM 579 N N . VAL A 1 73 ? 1.040 -0.592 5.123 1.00 96.44 73 VAL A N 1
ATOM 580 C CA . VAL A 1 73 ? 2.162 0.344 4.924 1.00 96.44 73 VAL A CA 1
ATOM 581 C C . VAL A 1 73 ? 3.482 -0.413 4.755 1.00 96.44 73 VAL A C 1
ATOM 583 O O . VAL A 1 73 ? 4.202 -0.184 3.784 1.00 96.44 73 VAL A O 1
ATOM 586 N N . ASN A 1 74 ? 3.774 -1.376 5.632 1.00 95.38 74 ASN A N 1
ATOM 587 C CA . ASN A 1 74 ? 4.997 -2.180 5.552 1.00 95.38 74 ASN A CA 1
ATOM 588 C C . ASN A 1 74 ? 5.089 -2.999 4.253 1.00 95.38 74 ASN A C 1
ATOM 590 O O . ASN A 1 74 ? 6.152 -3.062 3.631 1.00 95.38 74 ASN A O 1
ATOM 594 N N . SER A 1 75 ? 3.976 -3.595 3.817 1.00 95.69 75 SER A N 1
ATOM 595 C CA . SER A 1 75 ? 3.889 -4.333 2.550 1.00 95.69 75 SER A CA 1
ATOM 596 C C . SER A 1 75 ? 4.114 -3.420 1.337 1.00 95.69 75 SER A C 1
ATOM 598 O O . SER A 1 75 ? 4.870 -3.766 0.425 1.00 95.69 75 SER A O 1
ATOM 600 N N . VAL A 1 76 ? 3.552 -2.210 1.354 1.00 96.50 76 VAL A N 1
ATOM 601 C CA . VAL A 1 76 ? 3.747 -1.217 0.291 1.00 96.50 76 VAL A CA 1
ATOM 602 C C . VAL A 1 76 ? 5.194 -0.728 0.266 1.00 96.50 76 VAL A C 1
ATOM 604 O O . VAL A 1 76 ? 5.795 -0.668 -0.802 1.00 96.50 76 VAL A O 1
ATOM 607 N N . VAL A 1 77 ? 5.808 -0.453 1.421 1.00 96.50 77 VAL A N 1
ATOM 608 C CA . VAL A 1 77 ? 7.232 -0.081 1.507 1.00 96.50 77 VAL A CA 1
ATOM 609 C C . VAL A 1 77 ? 8.124 -1.178 0.925 1.00 96.50 77 VAL A C 1
ATOM 611 O O . VAL A 1 77 ? 9.052 -0.877 0.168 1.00 96.50 77 VAL A O 1
ATOM 614 N N . PHE A 1 78 ? 7.838 -2.444 1.235 1.00 96.62 78 PHE A N 1
ATOM 615 C CA . PHE A 1 78 ? 8.548 -3.576 0.644 1.00 96.62 78 PHE A CA 1
ATOM 616 C C . PHE A 1 78 ? 8.386 -3.603 -0.882 1.00 96.62 78 PHE A C 1
ATOM 618 O O . PHE A 1 78 ? 9.378 -3.727 -1.601 1.00 96.62 78 PHE A O 1
ATOM 625 N N . THR A 1 79 ? 7.166 -3.409 -1.380 1.00 96.38 79 THR A N 1
ATOM 626 C CA . THR A 1 79 ? 6.873 -3.346 -2.820 1.00 96.38 79 THR A CA 1
ATOM 627 C C . THR A 1 79 ? 7.658 -2.218 -3.494 1.00 96.38 79 THR A C 1
ATOM 629 O O . THR A 1 79 ? 8.403 -2.471 -4.438 1.00 96.38 79 THR A O 1
ATOM 632 N N . ILE A 1 80 ? 7.603 -0.996 -2.948 1.00 95.56 80 ILE A N 1
ATOM 633 C CA . ILE A 1 80 ? 8.332 0.182 -3.448 1.00 95.56 80 ILE A CA 1
ATOM 634 C C . ILE A 1 80 ? 9.833 -0.088 -3.528 1.00 95.56 80 ILE A C 1
ATOM 636 O O . ILE A 1 80 ? 10.480 0.249 -4.519 1.00 95.56 80 ILE A O 1
ATOM 640 N N . ASN A 1 81 ? 10.417 -0.690 -2.491 1.00 95.38 81 ASN A N 1
ATOM 641 C CA . ASN A 1 81 ? 11.849 -0.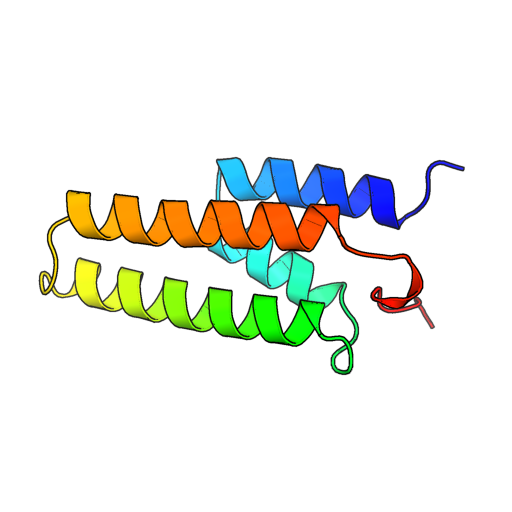976 -2.470 1.00 95.38 81 ASN A CA 1
ATOM 642 C C . ASN A 1 81 ? 12.258 -1.925 -3.603 1.00 95.38 81 ASN A C 1
ATOM 644 O O . ASN A 1 81 ? 13.313 -1.713 -4.205 1.00 95.38 81 ASN A O 1
ATOM 648 N N . ASN A 1 82 ? 11.398 -2.885 -3.943 1.00 95.88 82 ASN A N 1
ATOM 649 C CA . ASN A 1 82 ? 11.649 -3.897 -4.966 1.00 95.88 82 ASN A CA 1
ATOM 650 C C . ASN A 1 82 ? 11.255 -3.488 -6.393 1.00 95.88 82 ASN A C 1
ATOM 652 O O . ASN A 1 82 ? 11.592 -4.219 -7.323 1.00 95.88 82 ASN A O 1
ATOM 656 N N . LEU A 1 83 ? 10.607 -2.331 -6.584 1.00 94.94 83 LEU A N 1
ATOM 657 C CA . LEU A 1 83 ? 10.275 -1.828 -7.921 1.00 94.94 83 LEU A CA 1
ATOM 658 C C . LEU A 1 83 ? 11.520 -1.693 -8.800 1.00 94.94 83 LEU A C 1
ATOM 660 O O . LEU A 1 83 ? 12.572 -1.214 -8.350 1.00 94.94 83 LEU A O 1
ATOM 664 N N . LYS A 1 84 ? 11.356 -2.053 -10.069 1.00 93.94 84 LYS A N 1
ATOM 665 C CA . LYS A 1 84 ? 12.339 -1.926 -11.144 1.00 93.94 84 LYS A CA 1
ATOM 666 C C . LYS A 1 84 ? 11.842 -0.927 -12.186 1.00 93.94 84 LYS A C 1
ATOM 668 O O . LYS A 1 84 ? 10.652 -0.659 -12.291 1.00 93.94 84 LYS A O 1
ATOM 673 N N . GLU A 1 85 ? 12.758 -0.413 -13.005 1.00 92.00 85 GLU A N 1
ATOM 674 C CA . GLU A 1 85 ? 12.414 0.510 -14.103 1.00 92.00 85 GLU A CA 1
ATOM 675 C C . GLU A 1 85 ? 11.431 -0.126 -15.096 1.00 92.00 85 GLU A C 1
ATOM 677 O O . GLU A 1 85 ? 10.567 0.551 -15.637 1.00 92.00 85 GLU A O 1
ATOM 682 N N . SER A 1 86 ? 11.521 -1.447 -15.299 1.00 92.50 86 SER A N 1
ATOM 683 C CA . SER A 1 86 ? 10.608 -2.198 -16.165 1.00 92.50 86 SER A CA 1
ATOM 684 C C . SER A 1 86 ? 9.158 -2.183 -15.690 1.00 92.50 86 SER A C 1
ATOM 686 O O . SER A 1 86 ? 8.269 -2.406 -16.505 1.00 92.50 86 SER A O 1
ATOM 688 N N . ASP A 1 87 ? 8.922 -1.962 -14.397 1.00 93.69 87 ASP A N 1
ATOM 689 C CA . ASP A 1 87 ? 7.588 -2.017 -13.793 1.00 93.69 87 ASP A CA 1
ATOM 690 C C . A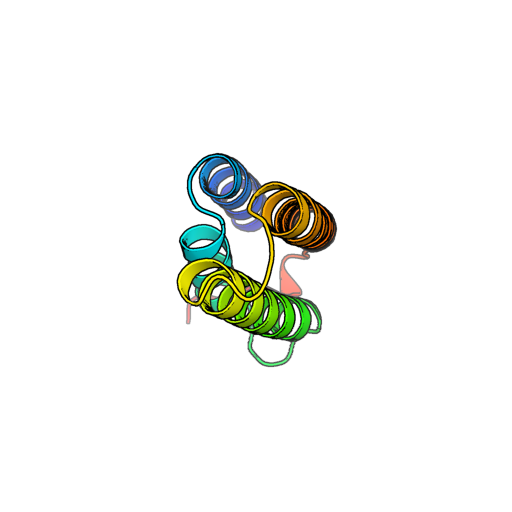SP A 1 87 ? 6.834 -0.695 -13.967 1.00 93.69 87 ASP A C 1
ATOM 692 O O . ASP A 1 87 ? 5.624 -0.641 -13.737 1.00 93.69 87 ASP A O 1
ATOM 696 N N . LEU A 1 88 ? 7.545 0.364 -14.365 1.00 92.38 88 LEU A N 1
ATOM 697 C CA . LEU A 1 88 ? 6.988 1.690 -14.577 1.00 92.38 88 LEU A CA 1
ATOM 698 C C . LEU A 1 88 ? 6.314 1.784 -15.942 1.00 92.38 88 LEU A C 1
ATOM 700 O O . LEU A 1 88 ? 6.779 1.211 -16.932 1.00 92.38 88 LEU A O 1
ATOM 704 N N . LEU A 1 89 ? 5.240 2.566 -16.008 1.00 89.94 89 LEU A N 1
ATOM 705 C CA . LEU A 1 89 ? 4.712 3.031 -17.283 1.00 89.94 89 LEU A CA 1
ATOM 706 C C . LEU A 1 89 ? 5.793 3.878 -17.966 1.00 89.94 89 LEU A C 1
ATOM 708 O O . LEU A 1 89 ? 6.255 4.890 -17.429 1.00 89.94 89 LEU A O 1
ATOM 712 N N . MET A 1 90 ? 6.236 3.429 -19.140 1.00 71.06 90 MET A N 1
ATOM 713 C CA . MET A 1 90 ? 7.038 4.280 -20.008 1.00 71.06 90 MET A CA 1
ATOM 714 C C . MET A 1 90 ? 6.109 5.369 -20.534 1.00 71.06 90 MET A C 1
ATOM 716 O O . MET A 1 90 ? 5.039 5.052 -21.055 1.00 71.06 90 MET A O 1
ATOM 720 N N . ASP A 1 91 ? 6.495 6.633 -20.349 1.00 58.59 91 ASP A N 1
ATOM 721 C CA . ASP A 1 91 ? 5.797 7.729 -21.019 1.00 58.59 91 ASP A CA 1
ATOM 722 C C . ASP A 1 91 ? 5.907 7.439 -22.522 1.00 58.59 91 ASP A C 1
ATOM 724 O O . ASP A 1 91 ? 7.014 7.208 -23.018 1.00 58.59 91 ASP A O 1
ATOM 728 N N . GLY A 1 92 ? 4.762 7.334 -23.199 1.00 41.91 92 GLY A N 1
ATOM 729 C CA . GLY A 1 92 ? 4.709 7.200 -24.655 1.00 41.91 92 GLY A CA 1
ATOM 730 C C . GLY A 1 92 ? 5.269 8.430 -25.352 1.00 41.91 92 GLY A C 1
ATOM 731 O O . GLY A 1 92 ? 5.069 9.546 -24.819 1.00 41.91 92 GLY A O 1
#

Sequence (92 aa):
MPHKLTQLKVSIKELLVSDLEKALYSLKENLRPDCAAFDEIIISLERTNRINKALQKGLIPFHDADILLNQIVNSVVFTINNLKESDLLMDG

Secondary structure (DSSP, 8-state):
---HHHHHHHHHHHHHHH-HHHHHHHHHHHB-TTSHHHHHHHHHHHHHHHHHHHHHTTSS-HHHHHHHHHHHHHHHHHHHHH--GGGBPPP-

Foldseek 3Di:
DPDPLVVLLVVLLVCLVPDVLVSLVSVLVFFDCPDPLNVLSVVLNVQLVVLVVCVVVVVDDPVVSVVSNVVSSVSNNVSSVPDDPVGTDDDD

Radius of gyration: 14.05 Å; chains: 1; bounding box: 40×20×42 Å